Protein AF-G8RRR7-F1 (afdb_monomer_lite)

pLDDT: mean 78.91, std 17.48, range [33.31, 93.25]

Secondary structure (DSSP, 8-state):
-PPPP----------EEEEEEEETTEEEEEEEEE-SSSEEEEEEETT-S-EEEPPPBSSHHHHHHHHHHHHHHT--

Radius of gyration: 16.35 Å; chains: 1; bounding box: 54×23×40 Å

Structure (mmCIF, N/CA/C/O backbone):
data_AF-G8RRR7-F1
#
_entry.id   AF-G8RRR7-F1
#
loop_
_atom_site.group_PDB
_atom_site.id
_atom_site.type_symbol
_atom_site.label_atom_id
_atom_site.label_alt_id
_atom_site.label_comp_id
_atom_site.label_asym_id
_atom_site.label_entity_id
_atom_site.label_seq_id
_atom_site.pdbx_PDB_ins_code
_atom_site.Cartn_x
_atom_site.Cartn_y
_atom_site.Cartn_z
_atom_site.occupancy
_atom_site.B_iso_or_equiv
_atom_site.auth_seq_id
_atom_site.auth_comp_id
_atom_site.auth_asym_id
_atom_site.auth_atom_id
_atom_site.pdbx_PDB_model_num
ATOM 1 N N . MET A 1 1 ? -39.120 -1.468 24.120 1.00 41.06 1 MET A N 1
ATOM 2 C CA . MET A 1 1 ? -38.392 -0.190 23.945 1.00 41.06 1 MET A CA 1
ATOM 3 C C . MET A 1 1 ? -37.389 -0.362 22.809 1.00 41.06 1 MET A C 1
ATOM 5 O O . MET A 1 1 ? -36.547 -1.242 22.913 1.00 41.06 1 MET A O 1
ATOM 9 N N . LYS A 1 2 ? -37.512 0.384 21.701 1.00 45.72 2 LYS A N 1
ATOM 10 C CA . LYS A 1 2 ? -36.530 0.344 20.600 1.00 45.72 2 LYS A CA 1
ATOM 11 C C . LYS A 1 2 ? -35.345 1.240 20.974 1.00 45.72 2 LYS A C 1
ATOM 13 O O . LYS A 1 2 ? -35.548 2.426 21.223 1.00 45.72 2 LYS A O 1
ATOM 18 N N . ALA A 1 3 ? -34.140 0.680 21.056 1.00 47.06 3 ALA A N 1
ATOM 19 C CA . ALA A 1 3 ? -32.926 1.461 21.277 1.00 47.06 3 ALA A CA 1
ATOM 20 C C . ALA A 1 3 ? -32.745 2.469 20.127 1.00 47.06 3 ALA A C 1
ATOM 22 O O . ALA A 1 3 ? -32.860 2.101 18.957 1.00 47.06 3 ALA A O 1
ATOM 23 N N . LYS A 1 4 ? -32.506 3.746 20.450 1.00 46.97 4 LYS A N 1
ATOM 24 C CA . LYS A 1 4 ? -32.156 4.763 19.446 1.00 46.97 4 LYS A CA 1
ATOM 25 C C . LYS A 1 4 ? -30.771 4.430 18.869 1.00 46.97 4 LYS A C 1
ATOM 27 O O . LYS A 1 4 ? -29.881 4.109 19.658 1.00 46.97 4 LYS A O 1
ATOM 32 N N . PRO A 1 5 ? -30.550 4.538 17.547 1.00 41.47 5 PRO A N 1
ATOM 33 C CA . PRO A 1 5 ? -29.209 4.431 16.993 1.00 41.47 5 PRO A CA 1
ATOM 34 C C . PRO A 1 5 ? -28.345 5.553 17.580 1.00 41.47 5 PRO A C 1
ATOM 36 O O . PRO A 1 5 ? -28.658 6.735 17.436 1.00 41.47 5 PRO A O 1
ATOM 39 N N . ALA A 1 6 ? -27.284 5.184 18.295 1.00 48.00 6 ALA A N 1
ATOM 40 C CA . ALA A 1 6 ? -26.289 6.133 18.765 1.00 48.00 6 ALA A CA 1
ATOM 41 C C . ALA A 1 6 ? -25.418 6.531 17.569 1.00 48.00 6 ALA A C 1
ATOM 43 O O . ALA A 1 6 ? -24.526 5.787 17.168 1.00 48.00 6 ALA A O 1
ATOM 44 N N . TYR A 1 7 ? -25.685 7.697 16.982 1.00 42.56 7 TYR A N 1
ATOM 45 C CA . TYR A 1 7 ? -24.809 8.273 15.967 1.00 42.56 7 TYR A CA 1
ATOM 46 C C . TYR A 1 7 ? -23.485 8.669 16.635 1.00 42.56 7 TYR A C 1
ATOM 48 O O . TYR A 1 7 ? -23.392 9.695 17.312 1.00 42.56 7 TYR A O 1
ATOM 56 N N . ARG A 1 8 ? -22.458 7.823 16.498 1.00 42.00 8 ARG A N 1
ATOM 57 C CA . ARG A 1 8 ? -21.086 8.178 16.869 1.00 42.00 8 ARG A CA 1
ATOM 58 C C . ARG A 1 8 ? -20.487 9.010 15.743 1.00 42.00 8 ARG A C 1
ATOM 60 O O . ARG A 1 8 ? -20.304 8.530 14.631 1.00 42.00 8 ARG A O 1
ATOM 67 N N . TRP A 1 9 ? -20.157 10.258 16.045 1.00 33.31 9 TRP A N 1
ATOM 68 C CA . TRP A 1 9 ? -19.352 11.092 15.161 1.00 33.31 9 TRP A CA 1
ATOM 69 C C . TRP A 1 9 ? -17.918 10.555 15.146 1.00 33.31 9 TRP A C 1
ATOM 71 O O . TRP A 1 9 ? -17.177 10.702 16.119 1.00 33.31 9 TRP A O 1
ATOM 81 N N . HIS A 1 10 ? -17.522 9.908 14.051 1.00 39.50 10 HIS A N 1
ATOM 82 C CA . HIS A 1 10 ? -16.144 9.474 13.847 1.00 39.50 10 HIS A CA 1
ATOM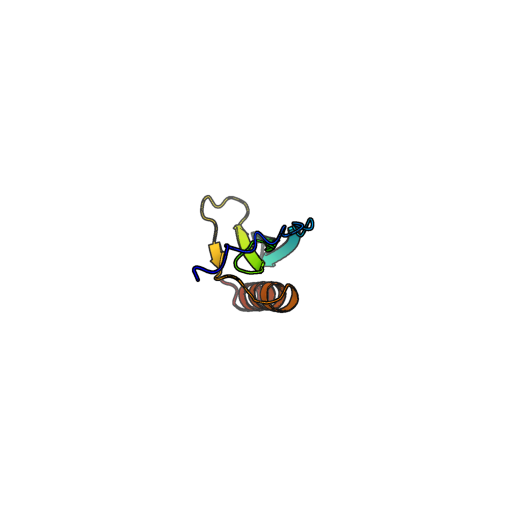 83 C C . HIS A 1 10 ? -15.344 10.627 13.235 1.00 39.50 10 HIS A C 1
ATOM 85 O O . HIS A 1 10 ? -15.524 10.991 12.076 1.00 39.50 10 HIS A O 1
ATOM 91 N N . ARG A 1 11 ? -14.446 11.229 14.023 1.00 42.06 11 ARG A N 1
ATOM 92 C CA . ARG A 1 11 ? -13.480 12.210 13.515 1.00 42.06 11 ARG A CA 1
ATOM 93 C C . ARG A 1 11 ? -12.493 11.491 12.591 1.00 42.06 11 ARG A C 1
ATOM 95 O O . ARG A 1 11 ? -11.577 10.830 13.076 1.00 42.06 11 ARG A O 1
ATOM 102 N N . LEU A 1 12 ? -12.662 11.633 11.277 1.00 45.84 12 LEU A N 1
ATOM 103 C CA . LEU A 1 12 ? -11.676 11.183 10.294 1.00 45.84 12 LEU A CA 1
ATOM 104 C C . LEU A 1 12 ? -10.375 11.976 10.509 1.00 45.84 12 LEU A C 1
ATOM 106 O O . LEU A 1 12 ? -10.367 13.206 10.448 1.00 45.84 12 LEU A O 1
ATOM 110 N N . ARG A 1 13 ? -9.271 11.289 10.829 1.00 51.38 13 ARG A N 1
ATOM 111 C CA . ARG A 1 13 ? -7.931 11.897 10.877 1.00 51.38 13 ARG A CA 1
ATOM 112 C C . ARG A 1 13 ? -7.260 11.725 9.517 1.00 51.38 13 ARG A C 1
ATOM 114 O O . ARG A 1 13 ? -7.324 10.644 8.941 1.00 51.38 13 ARG A O 1
ATOM 121 N N . ALA A 1 14 ? -6.590 12.773 9.034 1.00 55.62 14 ALA A N 1
ATOM 122 C CA . ALA A 1 14 ? -5.751 12.707 7.841 1.00 55.62 14 ALA A CA 1
ATOM 123 C C . ALA A 1 14 ? -4.699 11.595 8.010 1.00 55.62 14 ALA A C 1
ATOM 125 O O . ALA A 1 14 ? -3.863 11.661 8.908 1.00 55.62 14 ALA A O 1
ATOM 126 N N . GLY A 1 15 ? -4.789 10.553 7.182 1.00 59.97 15 GLY A N 1
ATOM 127 C CA . GLY A 1 15 ? -4.003 9.326 7.317 1.00 59.97 15 GLY A CA 1
ATOM 128 C C . GLY A 1 15 ? -3.543 8.786 5.972 1.00 59.97 15 GLY A C 1
ATOM 129 O O . GLY A 1 15 ? -3.663 7.594 5.738 1.00 59.97 15 GLY A O 1
ATOM 130 N N . LYS A 1 16 ? -3.091 9.660 5.064 1.00 68.19 16 LYS A N 1
ATOM 131 C CA . LYS A 1 16 ? -2.474 9.250 3.796 1.00 68.19 16 LYS A CA 1
ATOM 132 C C . LYS A 1 16 ? -0.959 9.187 3.992 1.00 68.19 16 LYS A C 1
ATOM 134 O O . LYS A 1 16 ? -0.326 10.222 4.174 1.00 68.19 16 LYS A O 1
ATOM 139 N N . HIS A 1 17 ? -0.390 7.987 3.964 1.00 82.38 17 HIS A N 1
ATOM 140 C CA . HIS A 1 17 ? 1.056 7.766 3.984 1.00 82.38 17 HIS A CA 1
ATOM 141 C C . HIS A 1 17 ? 1.509 7.297 2.609 1.00 82.38 17 HIS A C 1
ATOM 143 O O . HIS A 1 17 ? 0.934 6.356 2.072 1.00 82.38 17 HIS A O 1
ATOM 149 N N . SER A 1 18 ? 2.532 7.946 2.057 1.00 85.75 18 SER A N 1
ATOM 150 C CA . SER A 1 18 ? 3.161 7.531 0.804 1.00 85.75 18 SER A CA 1
ATOM 151 C C . SER A 1 18 ? 4.489 6.846 1.097 1.00 85.75 18 SER A C 1
ATOM 153 O O . SER A 1 18 ? 5.211 7.270 2.000 1.00 85.75 18 SER A O 1
ATOM 155 N N . MET A 1 19 ? 4.813 5.811 0.333 1.00 86.25 19 MET A N 1
ATOM 156 C CA . MET A 1 19 ? 6.109 5.138 0.362 1.00 86.25 19 MET A CA 1
ATOM 157 C C . MET A 1 19 ? 6.536 4.856 -1.070 1.00 86.25 19 MET A C 1
ATOM 159 O O . MET A 1 19 ? 5.701 4.483 -1.889 1.00 86.25 19 MET A O 1
ATOM 163 N N . THR A 1 20 ? 7.816 5.015 -1.368 1.00 88.94 20 THR A N 1
ATOM 164 C CA . THR A 1 20 ? 8.355 4.744 -2.701 1.00 88.94 20 THR A CA 1
ATOM 165 C C . THR A 1 20 ? 9.450 3.700 -2.581 1.00 88.94 20 THR A C 1
ATOM 167 O O . THR A 1 20 ? 10.291 3.796 -1.689 1.00 88.94 20 THR A O 1
ATOM 170 N N . ALA A 1 21 ? 9.418 2.711 -3.465 1.00 85.44 21 ALA A N 1
ATOM 171 C CA . ALA A 1 21 ? 10.422 1.664 -3.576 1.00 85.44 21 ALA A CA 1
ATOM 172 C C . ALA A 1 21 ? 10.803 1.464 -5.046 1.00 85.44 21 ALA A C 1
ATOM 174 O O . ALA A 1 21 ? 10.110 1.946 -5.943 1.00 85.44 21 ALA A O 1
ATOM 175 N N . TRP A 1 22 ? 11.902 0.755 -5.279 1.00 84.94 22 TRP A N 1
ATOM 176 C CA . TRP A 1 22 ? 12.400 0.441 -6.613 1.00 84.94 22 TRP A CA 1
ATOM 177 C C . TRP A 1 22 ? 12.644 -1.061 -6.726 1.00 84.94 22 TRP A C 1
ATOM 179 O O . TRP A 1 22 ? 13.235 -1.650 -5.822 1.00 84.94 22 TRP A O 1
ATOM 189 N N . ILE A 1 23 ? 12.190 -1.659 -7.827 1.00 82.12 23 ILE A N 1
ATOM 190 C CA . ILE A 1 23 ? 12.504 -3.040 -8.211 1.00 82.12 23 ILE A CA 1
ATOM 191 C C . ILE A 1 23 ? 13.168 -2.969 -9.586 1.00 82.12 23 ILE A C 1
ATOM 193 O O . ILE A 1 23 ? 12.512 -2.683 -10.590 1.00 82.12 23 ILE A O 1
ATOM 197 N N . GLY A 1 24 ? 14.491 -3.151 -9.621 1.00 84.56 24 GLY A N 1
ATOM 198 C CA . GLY A 1 24 ? 15.296 -2.801 -10.795 1.00 84.56 24 GLY A CA 1
ATOM 199 C C . GLY A 1 24 ? 15.115 -1.322 -11.158 1.00 84.56 24 GLY A C 1
ATOM 200 O O . GLY A 1 24 ? 15.159 -0.460 -10.282 1.00 84.56 24 GLY A O 1
ATOM 201 N N . ASP A 1 25 ? 14.832 -1.045 -12.431 1.00 85.75 25 ASP A N 1
ATOM 202 C CA . ASP A 1 25 ? 14.567 0.312 -12.938 1.00 85.75 25 ASP A CA 1
ATOM 203 C C . ASP A 1 25 ? 13.103 0.758 -12.761 1.00 85.75 25 ASP A C 1
ATOM 205 O O . ASP A 1 25 ? 12.720 1.856 -13.170 1.00 85.75 25 ASP A O 1
ATOM 209 N N . THR A 1 26 ? 12.257 -0.084 -12.158 1.00 83.44 26 THR A N 1
ATOM 210 C CA . THR A 1 26 ? 10.830 0.207 -11.991 1.00 83.44 26 THR A CA 1
ATOM 211 C C . THR A 1 26 ? 10.559 0.861 -10.643 1.00 83.44 26 THR A C 1
ATOM 213 O O . THR A 1 26 ? 10.868 0.299 -9.591 1.00 83.44 26 THR A O 1
ATOM 216 N N . GLN A 1 27 ? 9.918 2.032 -10.664 1.00 85.62 27 GLN A N 1
ATOM 217 C CA . GLN A 1 27 ? 9.480 2.724 -9.455 1.00 85.62 27 GLN A CA 1
ATOM 218 C C . GLN A 1 27 ? 8.079 2.273 -9.028 1.00 85.62 27 GLN A C 1
ATOM 220 O O . GLN A 1 27 ? 7.119 2.332 -9.801 1.00 85.62 27 GLN A O 1
ATOM 225 N N . LEU A 1 28 ? 7.954 1.914 -7.753 1.00 85.81 28 LEU A N 1
ATOM 226 C CA . LEU A 1 28 ? 6.703 1.581 -7.084 1.00 85.81 28 LEU A CA 1
ATOM 227 C C . LEU A 1 28 ? 6.344 2.672 -6.083 1.00 85.81 28 LEU A C 1
ATOM 229 O O . LEU A 1 28 ? 7.171 3.085 -5.270 1.00 85.81 28 LEU A O 1
ATOM 233 N N . THR A 1 29 ? 5.094 3.119 -6.108 1.00 89.50 29 THR A N 1
ATOM 234 C CA . THR A 1 29 ? 4.547 4.067 -5.139 1.00 89.50 29 THR A CA 1
ATOM 235 C C . THR A 1 29 ? 3.384 3.430 -4.400 1.00 89.50 29 THR A C 1
ATOM 237 O O . THR A 1 29 ? 2.346 3.136 -4.983 1.00 89.50 29 THR A O 1
ATOM 240 N N . TYR A 1 30 ? 3.532 3.280 -3.093 1.00 89.12 30 TYR A N 1
ATOM 241 C CA . TYR A 1 30 ? 2.506 2.775 -2.199 1.00 89.12 30 TYR A CA 1
ATOM 242 C C . TYR A 1 30 ? 1.815 3.925 -1.478 1.00 89.12 30 TYR A C 1
ATOM 244 O O . TYR A 1 30 ? 2.469 4.845 -0.983 1.00 89.12 30 TYR A O 1
ATOM 252 N N . LYS A 1 31 ? 0.492 3.853 -1.360 1.00 91.19 31 LYS A N 1
ATOM 253 C CA . LYS A 1 31 ? -0.324 4.764 -0.560 1.00 91.19 31 LYS A CA 1
ATOM 254 C C . LYS A 1 31 ? -1.123 3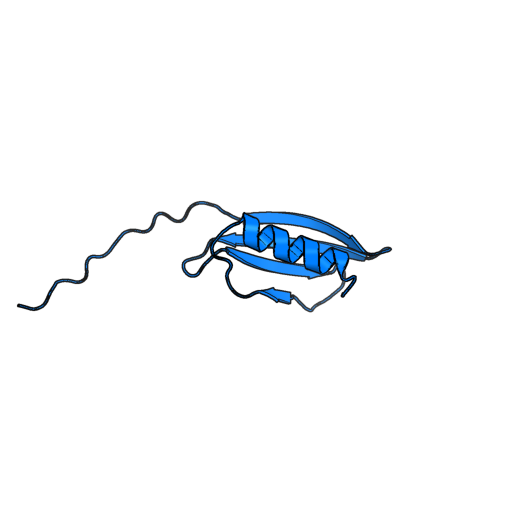.962 0.453 1.00 91.19 31 LYS A C 1
ATOM 256 O O . LYS A 1 31 ? -1.936 3.134 0.071 1.00 91.19 31 LYS A O 1
ATOM 261 N N . ALA A 1 32 ? -0.912 4.232 1.735 1.00 89.50 32 ALA A N 1
ATOM 262 C CA . ALA A 1 32 ? -1.747 3.711 2.809 1.00 89.50 32 ALA A CA 1
ATOM 263 C C . ALA A 1 32 ? -2.720 4.802 3.267 1.00 89.50 32 ALA A C 1
ATOM 265 O O . ALA A 1 32 ? -2.282 5.897 3.629 1.00 89.50 32 ALA A O 1
ATOM 266 N N . MET A 1 33 ? -4.021 4.519 3.250 1.00 90.50 33 MET A N 1
ATOM 267 C CA . MET A 1 33 ? -5.087 5.434 3.656 1.00 90.50 33 MET A CA 1
ATOM 268 C C . MET A 1 33 ? -5.936 4.811 4.764 1.00 90.50 33 MET A C 1
ATOM 270 O O . MET A 1 33 ? -6.340 3.660 4.654 1.00 90.50 33 MET A O 1
ATOM 274 N N . ARG A 1 34 ? -6.229 5.564 5.830 1.00 89.69 34 ARG A N 1
ATOM 275 C CA . ARG A 1 34 ? -7.213 5.139 6.838 1.00 89.69 34 ARG A CA 1
ATOM 276 C C . ARG A 1 34 ? -8.629 5.482 6.378 1.00 89.69 34 ARG A C 1
ATOM 278 O O . ARG A 1 34 ? -8.926 6.662 6.198 1.00 89.69 34 ARG A O 1
ATOM 285 N N . ASP A 1 35 ? -9.488 4.478 6.273 1.00 86.81 35 ASP A N 1
ATOM 286 C CA . ASP A 1 35 ? -10.933 4.631 6.077 1.00 86.81 35 ASP A CA 1
ATOM 287 C C . ASP A 1 35 ? -11.715 4.039 7.270 1.00 86.81 35 ASP A C 1
ATOM 289 O O . ASP A 1 35 ? -11.151 3.860 8.353 1.00 86.81 35 ASP A O 1
ATOM 293 N N . GLU A 1 36 ? -13.013 3.776 7.111 1.00 86.69 36 GLU A N 1
ATOM 294 C CA . GLU A 1 36 ? -13.856 3.157 8.144 1.00 86.69 36 GLU A CA 1
ATOM 295 C C . GLU A 1 36 ? -13.592 1.657 8.356 1.00 86.69 36 GLU A C 1
ATOM 297 O O . GLU A 1 36 ? -13.807 1.148 9.457 1.00 86.69 36 GLU A O 1
ATOM 302 N N . THR A 1 37 ? -13.051 0.968 7.351 1.00 86.62 37 THR A N 1
ATOM 303 C CA . THR A 1 37 ? -12.806 -0.481 7.353 1.00 86.62 37 THR A CA 1
ATOM 304 C C . THR A 1 37 ? -11.430 -0.839 7.915 1.00 86.62 37 THR A C 1
ATOM 306 O O . THR A 1 37 ? -11.276 -1.810 8.651 1.00 86.62 37 THR A O 1
ATOM 309 N N . GLY A 1 38 ? -10.420 -0.009 7.661 1.00 88.69 38 GLY A N 1
ATOM 310 C CA . GLY A 1 38 ? -9.040 -0.300 8.027 1.00 88.69 38 GLY A CA 1
ATOM 311 C C . GLY A 1 38 ? -8.056 0.709 7.444 1.00 88.69 38 GLY A C 1
ATOM 312 O O . GLY A 1 38 ? -8.387 1.843 7.097 1.00 88.69 38 GLY A O 1
ATOM 313 N N . TRP A 1 39 ? -6.801 0.290 7.395 1.00 91.50 39 TRP A N 1
ATOM 314 C CA . TRP A 1 39 ? -5.746 0.906 6.609 1.00 91.50 39 TRP A CA 1
ATOM 315 C C . TRP A 1 39 ? -5.696 0.214 5.254 1.00 91.50 39 TRP A C 1
ATOM 317 O O . TRP A 1 39 ? -5.206 -0.907 5.150 1.00 91.50 39 TRP A O 1
ATOM 327 N N . VAL A 1 40 ? -6.192 0.887 4.228 1.00 91.88 40 VAL A N 1
ATOM 328 C CA . VAL A 1 40 ? -6.169 0.401 2.850 1.00 91.88 40 VAL A CA 1
ATOM 329 C C . VAL A 1 40 ? -4.825 0.754 2.233 1.00 91.88 40 VAL A C 1
ATOM 331 O O . VAL A 1 40 ? -4.425 1.920 2.250 1.00 91.88 40 VAL A O 1
ATOM 334 N N . LEU A 1 41 ? -4.123 -0.247 1.707 1.00 92.75 41 LEU A N 1
ATOM 335 C CA . LEU A 1 41 ? -2.894 -0.068 0.942 1.00 92.75 41 LEU A CA 1
ATOM 336 C C . LEU A 1 41 ? -3.217 -0.108 -0.553 1.00 92.75 41 LEU A C 1
ATOM 338 O O . LEU A 1 41 ? -4.015 -0.924 -1.011 1.00 92.75 41 LEU A O 1
ATOM 342 N N . THR A 1 42 ? -2.572 0.762 -1.317 1.00 92.75 42 THR A N 1
ATOM 343 C CA . THR A 1 42 ? -2.676 0.830 -2.773 1.00 92.75 42 THR A CA 1
ATOM 344 C C . THR A 1 42 ? -1.284 0.972 -3.376 1.00 92.75 42 THR A C 1
ATOM 346 O O . THR A 1 42 ? -0.494 1.757 -2.856 1.00 92.75 42 THR A O 1
ATOM 349 N N . ARG A 1 43 ? -0.980 0.267 -4.469 1.00 91.81 43 ARG A N 1
ATOM 350 C CA . ARG A 1 43 ? 0.302 0.337 -5.186 1.00 91.81 43 ARG A CA 1
ATOM 351 C C . ARG A 1 43 ? 0.087 0.840 -6.600 1.00 91.81 43 ARG A C 1
ATOM 353 O O . ARG A 1 43 ? -0.770 0.340 -7.322 1.00 91.81 43 ARG A O 1
ATOM 360 N N . TYR A 1 44 ? 0.932 1.785 -6.980 1.00 90.06 44 TYR A N 1
ATOM 361 C CA . TYR A 1 44 ? 1.052 2.334 -8.318 1.00 90.06 44 TYR A CA 1
ATOM 362 C C . TYR A 1 44 ? 2.436 1.994 -8.860 1.00 90.06 44 TYR A C 1
ATOM 364 O O . TYR A 1 44 ? 3.438 2.269 -8.197 1.00 90.06 44 TYR A O 1
ATOM 372 N N . VAL A 1 45 ? 2.491 1.428 -10.059 1.00 86.94 45 VAL A N 1
ATOM 373 C CA . VAL A 1 45 ? 3.740 1.184 -10.787 1.00 86.94 45 VAL A CA 1
ATOM 374 C C . VAL A 1 45 ? 3.905 2.300 -11.813 1.00 86.94 45 VAL A C 1
ATOM 376 O O . VAL A 1 45 ? 2.960 2.622 -12.534 1.00 86.94 45 VAL A O 1
ATOM 379 N N . ALA A 1 46 ? 5.072 2.943 -11.864 1.00 81.38 46 ALA A N 1
ATOM 380 C CA . ALA A 1 46 ? 5.306 4.023 -12.818 1.00 81.38 46 ALA A CA 1
ATOM 381 C C . ALA A 1 46 ? 5.128 3.522 -14.263 1.00 81.38 46 ALA A C 1
ATOM 383 O O . ALA A 1 46 ? 5.761 2.555 -14.674 1.00 81.38 46 ALA A O 1
ATOM 384 N N . GLY A 1 47 ? 4.251 4.183 -15.026 1.00 80.75 47 GLY A N 1
ATOM 385 C CA . GLY A 1 47 ? 3.924 3.798 -16.403 1.00 80.75 47 GLY A CA 1
ATOM 386 C C . GLY A 1 47 ? 2.866 2.696 -16.540 1.00 80.75 47 GLY A C 1
ATOM 387 O O . GLY A 1 47 ? 2.433 2.440 -17.660 1.00 80.75 47 GLY A O 1
ATOM 388 N N . ALA A 1 48 ? 2.404 2.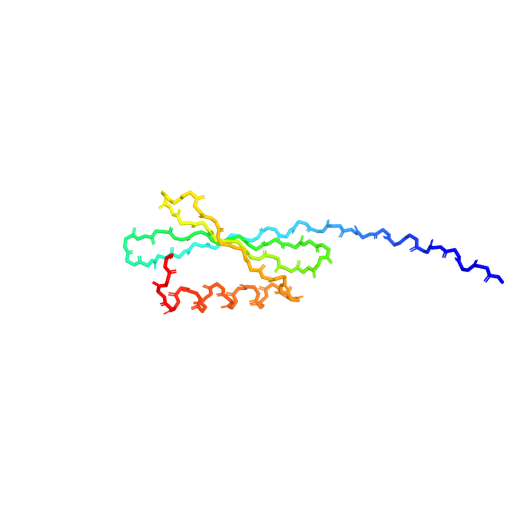087 -15.443 1.00 83.00 48 ALA A N 1
ATOM 389 C CA . ALA A 1 48 ? 1.292 1.141 -15.477 1.00 83.00 48 ALA A CA 1
ATOM 390 C C . ALA A 1 48 ? -0.062 1.852 -15.343 1.00 83.00 48 ALA A C 1
ATOM 392 O O . ALA A 1 48 ? -0.200 2.847 -14.628 1.00 83.00 48 ALA A O 1
ATOM 393 N N . THR A 1 49 ? -1.078 1.306 -16.010 1.00 80.12 49 THR A N 1
ATOM 394 C CA . THR A 1 49 ? -2.485 1.690 -15.815 1.00 80.12 49 THR A CA 1
ATOM 395 C C . THR A 1 49 ? -3.115 0.984 -14.621 1.00 80.12 49 THR A C 1
ATOM 397 O O . THR A 1 49 ? -4.044 1.515 -14.013 1.00 80.12 49 THR A O 1
AT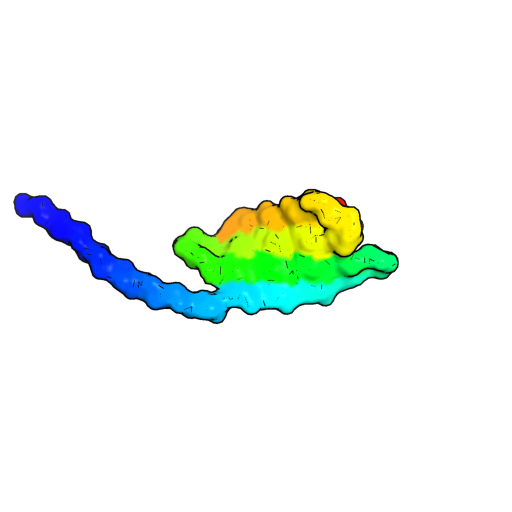OM 400 N N . ASP A 1 50 ? -2.601 -0.195 -14.275 1.00 80.50 50 ASP A N 1
ATOM 401 C CA . ASP A 1 50 ? -3.173 -1.030 -13.232 1.00 80.50 50 ASP A CA 1
ATOM 402 C C . ASP A 1 50 ? -2.707 -0.595 -11.844 1.00 80.50 50 ASP A C 1
ATOM 404 O O . ASP A 1 50 ? -1.574 -0.165 -11.617 1.00 80.50 50 ASP A O 1
ATOM 408 N N . THR A 1 51 ? -3.632 -0.690 -10.896 1.00 87.25 51 THR A N 1
ATOM 409 C CA . THR A 1 51 ? -3.419 -0.342 -9.496 1.00 87.25 51 THR A CA 1
ATOM 410 C C . THR A 1 51 ? -3.766 -1.557 -8.653 1.00 87.25 51 THR A C 1
ATOM 412 O O . THR A 1 51 ? -4.871 -2.087 -8.760 1.00 87.25 51 THR A O 1
ATOM 415 N N . VAL A 1 52 ? -2.846 -1.982 -7.790 1.00 87.88 52 VAL A N 1
ATOM 416 C CA . VAL A 1 52 ? -3.102 -3.082 -6.850 1.00 87.88 52 VAL A CA 1
ATOM 417 C C . VAL A 1 52 ? -3.649 -2.503 -5.551 1.00 87.88 52 VAL A C 1
ATOM 419 O O . VAL A 1 52 ? -3.115 -1.519 -5.033 1.00 87.88 52 VAL A O 1
ATOM 422 N N . VAL A 1 53 ? -4.717 -3.101 -5.025 1.00 90.00 53 VAL A N 1
ATOM 423 C CA . VAL A 1 53 ? -5.355 -2.712 -3.762 1.00 90.00 53 VAL A CA 1
ATOM 424 C C . VAL A 1 53 ? -5.421 -3.934 -2.856 1.00 90.00 53 VAL A C 1
ATOM 426 O O . VAL A 1 53 ? -5.821 -5.009 -3.295 1.00 90.00 53 VAL A O 1
ATOM 429 N N . TRP A 1 54 ? -5.024 -3.763 -1.597 1.00 92.56 54 TRP A N 1
ATOM 430 C CA . TRP A 1 54 ? -5.065 -4.822 -0.591 1.00 92.56 54 TRP A CA 1
ATOM 431 C C . TRP A 1 54 ? -6.309 -4.714 0.279 1.00 92.56 54 TRP A C 1
ATOM 433 O O . TRP A 1 54 ? -6.874 -3.631 0.454 1.00 92.56 54 TRP A O 1
ATOM 443 N N . GLU A 1 55 ? -6.655 -5.838 0.903 1.00 93.25 55 GLU A N 1
ATOM 444 C CA . GLU A 1 55 ? -7.626 -5.870 1.990 1.00 93.25 55 GLU A CA 1
ATOM 445 C C . GLU A 1 55 ? -7.230 -4.907 3.128 1.00 93.25 55 GLU A C 1
ATOM 447 O O . GLU A 1 55 ? -6.036 -4.744 3.425 1.00 93.25 55 GLU A O 1
ATOM 452 N N . PRO A 1 56 ? -8.207 -4.271 3.797 1.00 93.06 56 PRO A N 1
ATOM 453 C CA . PRO A 1 56 ? -7.930 -3.302 4.847 1.00 93.06 56 PRO A CA 1
ATOM 454 C C . PRO A 1 56 ? -7.169 -3.922 6.026 1.00 93.06 56 PRO A C 1
ATOM 456 O O . PRO A 1 56 ? -7.628 -4.854 6.686 1.00 93.06 56 PRO A O 1
ATOM 459 N N . ALA A 1 57 ? -6.013 -3.350 6.356 1.00 92.06 57 ALA A N 1
ATOM 460 C CA . ALA A 1 57 ? -5.214 -3.785 7.491 1.00 92.06 57 ALA A CA 1
ATOM 461 C C . ALA A 1 57 ? -5.679 -3.108 8.798 1.00 92.06 57 ALA A C 1
ATOM 463 O O . ALA A 1 57 ? -6.000 -1.917 8.812 1.00 92.06 57 ALA A O 1
ATOM 464 N N . PRO A 1 58 ? -5.640 -3.789 9.955 1.00 91.25 58 PRO A N 1
ATOM 465 C CA . PRO A 1 58 ? -6.096 -3.201 11.218 1.00 91.25 58 PRO A CA 1
ATOM 466 C C . PRO A 1 58 ? -5.194 -2.055 11.711 1.00 91.25 58 PRO A C 1
ATOM 468 O O . PRO A 1 58 ? -5.627 -1.203 12.489 1.00 91.25 58 PRO A O 1
ATOM 471 N N . THR A 1 59 ? -3.933 -2.002 11.264 1.00 91.56 59 THR A N 1
ATOM 472 C CA . THR A 1 59 ? -2.956 -0.981 11.671 1.00 91.56 59 THR A CA 1
ATOM 473 C C . THR A 1 59 ? -2.115 -0.492 10.493 1.00 91.56 59 THR A C 1
ATOM 475 O O . THR A 1 59 ? -1.868 -1.234 9.545 1.00 91.56 59 THR A O 1
ATOM 478 N N . LEU A 1 60 ? -1.587 0.736 10.594 1.00 89.00 60 LEU A N 1
ATOM 479 C CA . LEU A 1 60 ? -0.650 1.276 9.605 1.00 89.00 60 LEU A CA 1
ATOM 480 C C . LEU A 1 60 ? 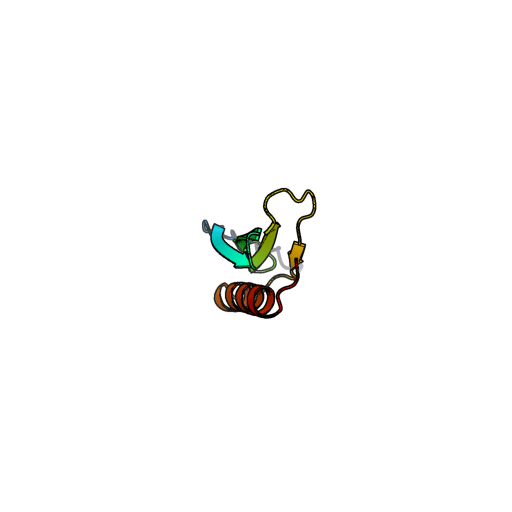0.608 0.407 9.498 1.00 89.00 60 LEU A C 1
ATOM 482 O O . LEU A 1 60 ? 1.143 0.234 8.411 1.00 89.00 60 LEU A O 1
ATOM 486 N N . ARG A 1 61 ? 1.083 -0.152 10.618 1.00 90.94 61 ARG A N 1
ATOM 487 C CA . ARG A 1 61 ? 2.249 -1.044 10.630 1.00 90.94 61 ARG A CA 1
ATOM 488 C C . ARG A 1 61 ? 2.004 -2.287 9.777 1.00 90.94 61 ARG A C 1
ATOM 490 O O . ARG A 1 61 ? 2.883 -2.647 9.009 1.00 90.94 61 ARG A O 1
ATOM 497 N N . ALA A 1 62 ? 0.825 -2.898 9.885 1.00 92.19 62 ALA A N 1
ATOM 498 C CA . ALA A 1 62 ? 0.461 -4.053 9.068 1.00 92.19 62 ALA A CA 1
ATOM 499 C C . ALA A 1 62 ? 0.395 -3.695 7.572 1.00 92.19 62 ALA A C 1
ATOM 501 O O . ALA A 1 62 ? 0.979 -4.402 6.760 1.00 92.19 62 ALA A O 1
ATOM 502 N N . ALA A 1 63 ? -0.196 -2.548 7.213 1.00 91.12 63 ALA A N 1
ATOM 503 C CA . ALA A 1 63 ? -0.188 -2.070 5.826 1.00 91.12 63 ALA A CA 1
ATOM 504 C C . ALA A 1 63 ? 1.240 -1.827 5.293 1.00 91.12 63 ALA A C 1
ATOM 506 O O . ALA A 1 63 ? 1.550 -2.159 4.155 1.00 91.12 63 ALA A O 1
ATOM 507 N N . LYS A 1 64 ? 2.140 -1.276 6.118 1.00 89.00 64 LYS A N 1
ATOM 508 C CA . LYS A 1 64 ? 3.548 -1.075 5.738 1.00 89.00 64 LYS A CA 1
ATOM 509 C C . LYS A 1 64 ? 4.317 -2.386 5.567 1.00 89.00 64 LYS A C 1
ATOM 511 O O . LYS A 1 64 ? 5.159 -2.457 4.682 1.00 89.00 64 LYS A O 1
ATOM 516 N N . LEU A 1 65 ? 4.040 -3.394 6.400 1.00 92.38 65 LEU A N 1
ATOM 517 C CA . LEU A 1 65 ? 4.645 -4.723 6.269 1.00 92.38 65 LEU A CA 1
ATOM 518 C C . LEU A 1 65 ? 4.227 -5.391 4.957 1.00 92.38 65 LEU A C 1
ATOM 520 O O . LEU A 1 65 ? 5.096 -5.877 4.249 1.00 92.38 65 LEU A O 1
ATOM 524 N N . ALA A 1 66 ? 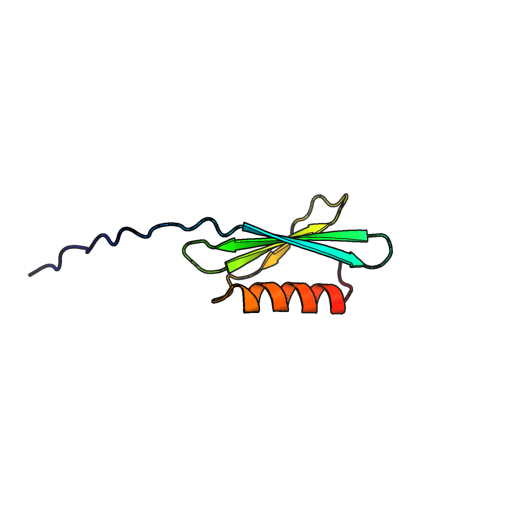2.947 -5.308 4.582 1.00 91.19 66 ALA A N 1
ATOM 525 C CA . ALA A 1 66 ? 2.471 -5.846 3.306 1.00 91.19 66 ALA A CA 1
ATOM 526 C C . ALA A 1 66 ? 3.195 -5.220 2.099 1.00 91.19 66 ALA A C 1
ATOM 528 O O . ALA A 1 66 ? 3.574 -5.925 1.173 1.00 91.19 66 ALA A O 1
ATOM 529 N N . ALA A 1 67 ? 3.444 -3.907 2.127 1.00 87.56 67 ALA A N 1
ATOM 530 C CA . ALA A 1 67 ? 4.226 -3.241 1.086 1.00 87.56 67 ALA A CA 1
ATOM 531 C C . ALA A 1 67 ? 5.704 -3.672 1.071 1.00 87.56 67 ALA A C 1
ATOM 533 O O . ALA A 1 67 ? 6.291 -3.770 0.001 1.00 87.56 67 ALA A O 1
ATOM 534 N N . ALA A 1 68 ? 6.319 -3.915 2.234 1.00 88.69 68 ALA A N 1
ATOM 535 C CA . ALA A 1 68 ? 7.692 -4.419 2.300 1.00 88.69 68 ALA A CA 1
ATOM 536 C C . ALA A 1 68 ? 7.792 -5.847 1.742 1.00 88.69 68 ALA A C 1
ATOM 538 O O . ALA A 1 68 ? 8.635 -6.104 0.892 1.00 88.69 68 ALA A O 1
ATOM 539 N N . GLU A 1 69 ? 6.878 -6.735 2.142 1.00 90.88 69 GLU A N 1
ATOM 540 C CA . GLU A 1 69 ? 6.796 -8.103 1.616 1.00 90.88 69 GLU A CA 1
ATOM 541 C C . GLU A 1 69 ? 6.579 -8.118 0.098 1.00 90.88 69 GLU A C 1
ATOM 543 O O . GLU A 1 69 ? 7.161 -8.936 -0.605 1.00 90.88 69 GLU A O 1
ATOM 548 N N . ASP A 1 70 ? 5.761 -7.206 -0.426 1.00 88.94 70 ASP A N 1
ATOM 549 C CA . ASP A 1 70 ? 5.517 -7.068 -1.861 1.00 88.94 70 ASP A CA 1
ATOM 550 C C . ASP A 1 70 ? 6.778 -6.647 -2.638 1.00 88.94 70 ASP A C 1
ATOM 552 O O . ASP A 1 70 ? 7.107 -7.249 -3.663 1.00 88.94 70 ASP A O 1
ATOM 556 N N . VAL A 1 71 ? 7.538 -5.680 -2.107 1.00 86.62 71 VAL A N 1
ATOM 557 C CA . VAL A 1 71 ? 8.844 -5.288 -2.664 1.00 86.62 71 VAL A CA 1
ATOM 558 C C . VAL A 1 71 ? 9.834 -6.451 -2.619 1.00 86.62 71 VAL A C 1
ATOM 560 O O . VAL A 1 71 ? 10.473 -6.736 -3.631 1.00 86.62 71 VAL A O 1
ATOM 563 N N . ASP A 1 72 ? 9.927 -7.150 -1.486 1.00 87.50 72 ASP A N 1
ATOM 564 C CA . ASP A 1 72 ? 10.842 -8.283 -1.301 1.00 87.50 72 ASP A CA 1
ATOM 565 C C . ASP A 1 72 ? 10.521 -9.446 -2.253 1.00 87.50 72 ASP A C 1
ATOM 567 O O . ASP A 1 72 ? 11.422 -10.154 -2.706 1.00 87.50 72 ASP A O 1
ATOM 571 N N . ARG A 1 73 ? 9.240 -9.641 -2.598 1.00 87.62 73 ARG A N 1
ATOM 572 C CA . ARG A 1 73 ? 8.813 -10.659 -3.570 1.00 87.62 73 ARG A CA 1
ATOM 573 C C . ARG A 1 73 ? 9.155 -10.305 -5.014 1.00 87.62 73 ARG A C 1
ATOM 575 O O . ARG A 1 73 ? 9.147 -11.209 -5.848 1.00 87.62 73 ARG A O 1
ATOM 582 N N . GLY A 1 74 ? 9.443 -9.043 -5.333 1.00 80.75 74 GLY A N 1
ATOM 583 C CA . GLY A 1 74 ? 9.859 -8.666 -6.684 1.00 80.75 74 GLY A CA 1
ATOM 584 C C . GLY A 1 74 ? 8.729 -8.617 -7.723 1.00 80.75 74 GLY A C 1
ATOM 585 O O . GLY A 1 74 ? 9.022 -8.602 -8.915 1.00 80.75 74 GLY A O 1
ATOM 586 N N . VAL A 1 75 ? 7.454 -8.657 -7.315 1.00 71.69 75 VAL A N 1
ATOM 587 C CA . VAL A 1 75 ? 6.318 -8.810 -8.245 1.00 71.69 75 VAL A CA 1
ATOM 588 C C . VAL A 1 75 ? 5.798 -7.440 -8.683 1.00 71.69 75 VAL A C 1
ATOM 590 O O . VAL A 1 75 ? 5.347 -6.664 -7.844 1.00 71.69 75 VAL A O 1
ATOM 593 N N . LEU A 1 76 ? 5.826 -7.158 -9.990 1.00 68.38 76 LEU A N 1
ATOM 594 C CA . LEU A 1 76 ? 5.309 -5.920 -10.599 1.00 68.38 76 LEU A CA 1
ATOM 595 C C . LEU A 1 76 ? 3.814 -5.984 -10.914 1.00 68.38 76 LEU A C 1
ATOM 597 O O . LEU A 1 76 ? 3.317 -7.086 -11.224 1.00 68.38 76 LEU A O 1
#

Sequence (76 aa):
MKAKPAYRWHRLRAGKHSMTAWIGDTQLTYKAMRDETGWVLTRYVAGATDTVVWEPAPTLRAAKLAAAEDVDRGVL

Foldseek 3Di:
DDDDPDPDDDDQDFDWDWDWDDQPPKIKIWIWGDDPQATKIKIDIVPDPDIDIDHHDNDPVVSVVVVVVVVVVSDD

Organism: Mycolicibacterium rhodesiae (strain NBB3) (NCBI:txid710685)